Protein AF-A0A660TGF6-F1 (afdb_monomer_lite)

Sequence (58 aa):
MANKTETSNCIIGEGSVFDGRFYVNGSILIEGKFQGDIKTDDQLTVGPTGKVKTDIIA

Secondary structure (DSSP, 8-state):
--------SEEE-TT-EEEEEEEESS-EEE-SEEEEEEEESS-EEE-TT-EEE-----

pLDDT: mean 84.76, std 14.25, range [42.28, 95.75]

Foldseek 3Di:
DDPPPQPAPEEQADPHAAAEEEEDEHEYEFLYEYAEAYDYPYYYHYDPNGHYHYDDDD

Structure (mmCIF, N/CA/C/O backbone):
data_AF-A0A660TGF6-F1
#
_entry.id   AF-A0A660TGF6-F1
#
loop_
_atom_site.group_PDB
_atom_site.id
_atom_site.type_symbol
_atom_site.label_atom_id
_atom_site.label_alt_id
_atom_site.label_comp_id
_atom_site.label_asym_id
_atom_site.label_entity_id
_atom_site.label_seq_id
_atom_site.pdbx_PDB_ins_code
_atom_site.Cartn_x
_atom_site.Cartn_y
_atom_site.Cartn_z
_atom_site.occupancy
_atom_site.B_iso_or_equiv
_atom_site.auth_seq_id
_atom_site.auth_comp_id
_atom_site.auth_asym_id
_atom_site.auth_atom_id
_atom_site.pdbx_PDB_model_num
ATOM 1 N N . MET A 1 1 ? 27.462 11.219 4.861 1.00 45.03 1 MET A N 1
ATOM 2 C CA . MET A 1 1 ? 26.594 10.043 4.651 1.00 45.03 1 MET A CA 1
ATOM 3 C C . MET A 1 1 ? 25.204 10.590 4.378 1.00 45.03 1 MET A C 1
ATOM 5 O O . MET A 1 1 ? 24.611 11.148 5.288 1.00 45.03 1 MET A O 1
ATOM 9 N N . ALA A 1 2 ? 24.762 10.613 3.120 1.00 42.28 2 ALA A N 1
ATOM 10 C CA . ALA A 1 2 ? 23.423 11.096 2.795 1.00 42.28 2 ALA A CA 1
ATOM 11 C C . ALA A 1 2 ? 22.432 9.993 3.178 1.00 42.28 2 ALA A C 1
ATOM 13 O O . ALA A 1 2 ? 22.510 8.896 2.627 1.00 42.28 2 ALA A O 1
ATOM 14 N N . ASN A 1 3 ? 21.553 10.259 4.147 1.00 48.59 3 ASN A N 1
ATOM 15 C CA . ASN A 1 3 ? 20.394 9.407 4.383 1.00 48.59 3 ASN A CA 1
ATOM 16 C C . ASN A 1 3 ? 19.617 9.370 3.070 1.00 48.59 3 ASN A C 1
ATOM 18 O O . ASN A 1 3 ? 19.091 10.398 2.648 1.00 48.59 3 ASN A O 1
ATOM 22 N N . LYS A 1 4 ? 19.591 8.209 2.411 1.00 50.91 4 LYS A N 1
ATOM 23 C CA . LYS A 1 4 ? 18.649 7.933 1.332 1.00 50.91 4 LYS A CA 1
ATOM 24 C C . LYS A 1 4 ? 17.276 8.161 1.952 1.00 50.91 4 LYS A C 1
ATOM 26 O O . LYS A 1 4 ? 16.844 7.389 2.802 1.00 50.91 4 LYS A O 1
ATOM 31 N N . THR A 1 5 ? 16.663 9.302 1.655 1.00 54.59 5 THR A N 1
ATOM 32 C CA . THR A 1 5 ? 15.258 9.513 1.966 1.00 54.59 5 THR A CA 1
ATOM 33 C C . THR A 1 5 ? 14.556 8.412 1.193 1.00 54.59 5 THR A C 1
ATOM 35 O O . THR A 1 5 ? 14.565 8.430 -0.034 1.00 54.59 5 THR A O 1
ATOM 38 N N . GLU A 1 6 ? 14.094 7.385 1.901 1.00 60.19 6 GLU A N 1
ATOM 39 C CA . GLU A 1 6 ? 13.286 6.297 1.357 1.00 60.19 6 GLU A CA 1
ATOM 40 C C . GLU A 1 6 ? 11.957 6.923 0.918 1.00 60.19 6 GLU A C 1
ATOM 42 O O . GLU A 1 6 ? 10.958 6.906 1.631 1.00 60.19 6 GLU A O 1
ATOM 47 N N . THR A 1 7 ? 11.982 7.627 -0.212 1.00 63.22 7 THR A N 1
ATOM 48 C CA . THR A 1 7 ? 10.801 8.207 -0.827 1.00 63.22 7 THR A CA 1
ATOM 49 C C . THR A 1 7 ? 10.033 7.036 -1.401 1.00 63.22 7 THR A C 1
ATOM 51 O O . THR A 1 7 ? 10.402 6.514 -2.448 1.00 63.22 7 THR A O 1
ATOM 54 N N . SER A 1 8 ? 9.008 6.577 -0.685 1.00 69.81 8 SER A N 1
ATOM 55 C CA . SER A 1 8 ? 8.088 5.586 -1.226 1.00 69.81 8 SER A CA 1
ATOM 56 C C . SER A 1 8 ? 7.540 6.106 -2.553 1.00 69.81 8 SER A C 1
ATOM 58 O O . SER A 1 8 ? 6.966 7.195 -2.596 1.00 69.81 8 SER A O 1
ATOM 60 N N . ASN A 1 9 ? 7.721 5.345 -3.633 1.00 84.00 9 ASN A N 1
ATOM 61 C CA . ASN A 1 9 ? 7.178 5.694 -4.947 1.00 84.00 9 ASN A CA 1
ATOM 62 C C . ASN A 1 9 ? 5.650 5.773 -4.893 1.00 84.00 9 ASN A C 1
ATOM 64 O O . ASN A 1 9 ? 5.040 6.574 -5.599 1.00 84.00 9 ASN A O 1
ATOM 68 N N . CYS A 1 10 ? 5.030 4.951 -4.045 1.00 87.44 10 CYS A N 1
ATOM 69 C CA . CYS A 1 10 ? 3.599 4.998 -3.806 1.00 87.44 10 CYS A CA 1
ATOM 70 C C . CYS A 1 10 ? 3.258 4.835 -2.323 1.00 87.44 10 CYS A C 1
ATOM 72 O O . CYS A 1 10 ? 3.896 4.062 -1.607 1.00 87.44 10 CYS A O 1
ATOM 74 N N . ILE A 1 11 ? 2.222 5.553 -1.880 1.00 91.19 11 ILE A N 1
ATOM 75 C CA . ILE A 1 11 ? 1.675 5.473 -0.527 1.00 91.19 11 ILE A CA 1
ATOM 76 C C . ILE A 1 11 ? 0.165 5.243 -0.627 1.00 91.19 11 ILE A C 1
ATOM 78 O O . ILE A 1 11 ? -0.558 6.075 -1.174 1.00 91.19 11 ILE A O 1
ATOM 82 N N . ILE A 1 12 ? -0.319 4.133 -0.069 1.00 92.19 12 ILE A N 1
ATOM 83 C CA . ILE A 1 12 ? -1.748 3.903 0.171 1.00 92.19 12 ILE A CA 1
ATOM 84 C C . ILE A 1 12 ? -2.026 4.366 1.596 1.00 92.19 12 ILE A C 1
ATOM 86 O O . ILE A 1 12 ? -1.779 3.625 2.544 1.00 92.19 12 ILE A O 1
ATOM 90 N N . GLY A 1 13 ? -2.483 5.608 1.741 1.00 93.56 13 GLY A N 1
ATOM 91 C CA . GLY A 1 13 ? -2.685 6.237 3.046 1.00 93.56 13 GLY A CA 1
ATOM 92 C C . GLY A 1 13 ? -3.835 5.632 3.853 1.00 93.56 13 GLY A C 1
ATOM 93 O O . GLY A 1 13 ? -4.706 4.939 3.318 1.00 93.56 13 GLY A O 1
ATOM 94 N N . GLU A 1 14 ? -3.859 5.934 5.150 1.00 95.75 14 GLU A N 1
ATOM 95 C CA . GLU A 1 14 ? -4.946 5.538 6.046 1.00 95.75 14 GLU A CA 1
ATOM 96 C C . GLU A 1 14 ? -6.319 5.965 5.489 1.00 95.75 14 GLU A C 1
ATOM 98 O O . GLU A 1 14 ? -6.475 7.021 4.876 1.00 95.75 14 GLU A O 1
ATOM 103 N N . GLY A 1 15 ? -7.325 5.101 5.646 1.00 93.38 15 GLY A N 1
ATOM 104 C CA . GLY A 1 15 ? -8.669 5.314 5.098 1.00 93.38 15 GLY A CA 1
ATOM 105 C C . GLY A 1 15 ? -8.808 5.021 3.599 1.00 93.38 15 GLY A C 1
ATOM 106 O O . GLY A 1 15 ? -9.932 4.871 3.121 1.00 93.38 15 GLY A O 1
ATOM 107 N N . SER A 1 16 ? -7.701 4.856 2.868 1.00 94.44 16 SER A N 1
ATOM 108 C CA . SER A 1 16 ? -7.731 4.444 1.461 1.00 94.44 16 SER A CA 1
ATOM 109 C C . SER A 1 16 ? -7.990 2.943 1.336 1.00 94.44 16 SER A C 1
ATOM 111 O O . SER A 1 16 ? -7.511 2.140 2.144 1.00 94.44 16 SER A O 1
ATOM 113 N N . VAL A 1 17 ? -8.741 2.559 0.305 1.00 94.06 17 VAL A N 1
ATOM 114 C CA . VAL A 1 17 ? -8.993 1.160 -0.050 1.00 94.06 17 VAL A CA 1
ATOM 115 C C . VAL A 1 17 ? -8.612 0.960 -1.507 1.00 94.06 17 VAL A C 1
ATOM 117 O O . VAL A 1 17 ? -9.119 1.661 -2.380 1.00 94.06 17 VAL A O 1
ATOM 120 N N . PHE A 1 18 ? -7.729 0.002 -1.755 1.00 92.69 18 PHE A N 1
ATOM 121 C CA . PHE A 1 18 ? -7.351 -0.438 -3.088 1.00 92.69 18 PHE A CA 1
ATOM 122 C C . PHE A 1 18 ? -7.806 -1.884 -3.296 1.00 92.69 18 PHE A C 1
ATOM 124 O O . PHE A 1 18 ? -7.497 -2.742 -2.468 1.00 92.69 18 PHE A O 1
ATOM 131 N N . ASP A 1 19 ? -8.512 -2.139 -4.399 1.00 94.75 19 ASP A N 1
ATOM 132 C CA . ASP A 1 19 ? -8.897 -3.478 -4.853 1.00 94.75 19 ASP A CA 1
ATOM 133 C C . ASP A 1 19 ? -8.470 -3.657 -6.317 1.00 94.75 19 ASP A C 1
ATOM 135 O O . ASP A 1 19 ? -8.872 -2.873 -7.182 1.00 94.75 19 ASP A O 1
ATOM 139 N N . GLY A 1 20 ? -7.611 -4.640 -6.593 1.00 92.44 20 GLY A N 1
ATOM 140 C CA . GLY A 1 20 ? -7.180 -4.965 -7.950 1.00 92.44 20 GLY A CA 1
ATOM 141 C C . GLY A 1 20 ? -5.712 -5.360 -8.052 1.00 92.44 20 GLY A C 1
ATOM 142 O O . GLY A 1 20 ? -5.123 -5.895 -7.118 1.00 92.44 20 GLY A O 1
ATOM 143 N N . ARG A 1 21 ? -5.106 -5.110 -9.217 1.00 91.25 21 ARG A N 1
ATOM 144 C CA . ARG A 1 21 ? -3.689 -5.418 -9.461 1.00 91.25 21 ARG A CA 1
ATOM 145 C C . ARG A 1 21 ? -2.857 -4.153 -9.430 1.00 91.25 21 ARG A C 1
ATOM 147 O O . ARG A 1 21 ? -3.180 -3.189 -10.125 1.00 91.25 21 ARG A O 1
ATOM 154 N N . PHE A 1 22 ? -1.772 -4.178 -8.670 1.00 88.25 22 PHE A N 1
ATOM 155 C CA . PHE A 1 22 ? -0.896 -3.038 -8.487 1.00 88.25 22 PHE A CA 1
ATOM 156 C C . PHE A 1 22 ? 0.547 -3.387 -8.833 1.00 88.25 22 PHE A C 1
ATOM 158 O O . PHE A 1 22 ? 1.191 -4.193 -8.163 1.00 88.25 22 PHE A O 1
ATOM 165 N N . TYR A 1 23 ? 1.036 -2.765 -9.904 1.00 88.56 23 TYR A N 1
ATOM 166 C CA . TYR A 1 23 ? 2.407 -2.889 -10.380 1.00 88.56 23 TYR A CA 1
ATOM 167 C C . TYR A 1 23 ? 3.113 -1.567 -10.112 1.00 88.56 23 TYR A C 1
ATOM 169 O O . TYR A 1 23 ? 2.772 -0.549 -10.713 1.00 88.56 23 TYR A O 1
ATOM 177 N N . VAL A 1 24 ? 4.077 -1.583 -9.200 1.00 85.50 24 VAL A N 1
ATOM 178 C CA . VAL A 1 24 ? 4.884 -0.412 -8.860 1.00 85.50 24 VAL A CA 1
ATOM 179 C C . VAL A 1 24 ? 6.322 -0.687 -9.239 1.00 85.50 24 VAL A C 1
ATOM 181 O O . VAL A 1 24 ? 6.846 -1.755 -8.937 1.00 85.50 24 VAL A O 1
ATOM 184 N N . ASN A 1 25 ? 6.946 0.305 -9.873 1.00 87.94 25 ASN A N 1
ATOM 185 C CA . ASN A 1 25 ? 8.387 0.325 -10.042 1.00 87.94 25 ASN A CA 1
ATOM 186 C C . ASN A 1 25 ? 9.004 1.155 -8.913 1.00 87.94 25 ASN A C 1
ATOM 188 O O . ASN A 1 25 ? 8.765 2.364 -8.856 1.00 87.94 25 ASN A O 1
ATOM 192 N N . GLY A 1 26 ? 9.711 0.499 -7.990 1.00 88.25 26 GLY A N 1
ATOM 193 C CA . GLY A 1 26 ? 10.218 1.091 -6.745 1.00 88.25 26 GLY A CA 1
ATOM 194 C C . GLY A 1 26 ? 9.421 0.716 -5.490 1.00 88.25 26 GLY A C 1
ATOM 195 O O . GLY A 1 26 ? 8.671 -0.264 -5.471 1.00 88.25 26 GLY A O 1
ATOM 196 N N . SER A 1 27 ? 9.606 1.482 -4.414 1.00 89.06 27 SER A N 1
ATOM 197 C CA . SER A 1 27 ? 9.085 1.120 -3.094 1.00 89.06 27 SER A CA 1
ATOM 198 C C . SER A 1 27 ? 7.634 1.557 -2.866 1.00 89.06 27 SER A C 1
ATOM 200 O O . SER A 1 27 ? 7.164 2.572 -3.385 1.00 89.06 27 SER A O 1
ATOM 202 N N . ILE A 1 28 ? 6.901 0.789 -2.064 1.00 90.62 28 ILE A N 1
ATOM 203 C CA . ILE A 1 28 ? 5.507 1.063 -1.707 1.00 90.62 28 ILE A CA 1
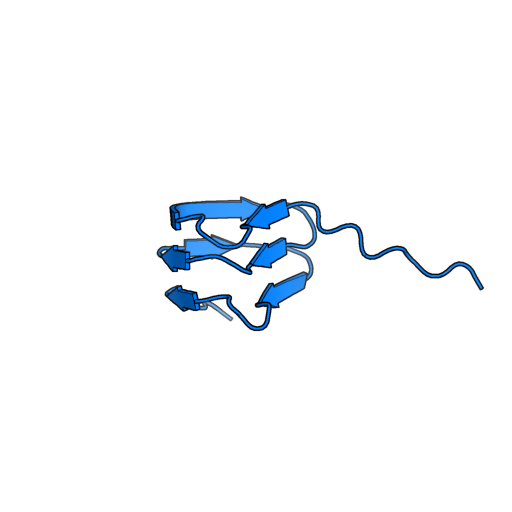ATOM 204 C C . ILE A 1 28 ? 5.311 1.029 -0.190 1.00 90.62 28 ILE A C 1
ATOM 206 O O . ILE A 1 28 ? 5.809 0.133 0.488 1.00 90.62 28 ILE A O 1
ATOM 210 N N . LEU A 1 29 ? 4.542 1.990 0.328 1.00 92.19 29 LEU A N 1
ATOM 211 C CA . LEU A 1 29 ? 4.066 2.034 1.710 1.00 92.19 29 LEU A CA 1
ATOM 212 C C . LEU A 1 29 ? 2.542 1.863 1.757 1.00 92.19 29 LEU A C 1
ATOM 214 O O . LEU A 1 29 ? 1.803 2.619 1.128 1.00 92.19 29 LEU A O 1
ATOM 218 N N . ILE A 1 30 ? 2.060 0.888 2.525 1.00 93.69 30 ILE A N 1
ATOM 219 C CA . ILE A 1 30 ? 0.628 0.621 2.692 1.00 93.69 30 ILE A CA 1
ATOM 220 C C . ILE A 1 30 ? 0.225 0.875 4.143 1.00 9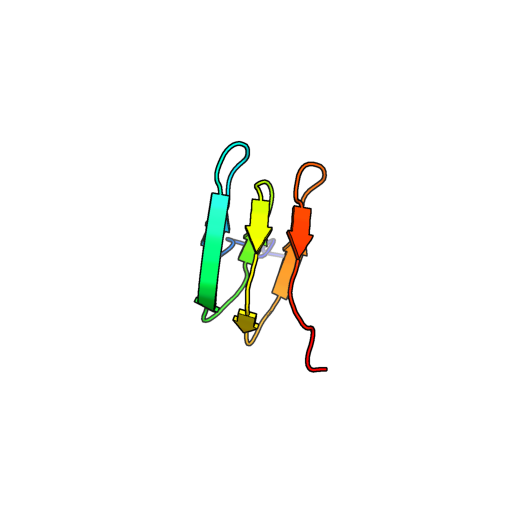3.69 30 ILE A C 1
ATOM 222 O O . ILE A 1 30 ? 0.542 0.081 5.022 1.00 93.69 30 ILE A O 1
ATOM 226 N N . GLU A 1 31 ? -0.517 1.952 4.377 1.00 95.31 31 GLU A N 1
ATOM 227 C CA . GLU A 1 31 ? -1.165 2.290 5.656 1.00 95.31 31 GLU A CA 1
ATOM 228 C C . GLU A 1 31 ? -2.700 2.132 5.596 1.00 95.31 31 GLU A C 1
ATOM 230 O O . GLU A 1 31 ? -3.383 2.099 6.615 1.00 95.31 31 GLU A O 1
ATOM 235 N N . GLY A 1 32 ? -3.268 1.993 4.394 1.00 94.56 32 GLY A N 1
ATOM 236 C CA . GLY A 1 32 ? -4.684 1.707 4.160 1.00 94.56 32 GLY A CA 1
ATOM 237 C C . GLY A 1 32 ? -5.001 0.215 3.994 1.00 94.56 32 GLY A C 1
ATOM 238 O O . GLY A 1 32 ? -4.268 -0.671 4.438 1.00 94.56 32 GLY A O 1
ATOM 239 N N . LYS A 1 33 ? -6.122 -0.081 3.328 1.00 95.62 33 LYS A N 1
ATOM 240 C CA . LYS A 1 33 ? -6.512 -1.450 2.959 1.00 95.62 33 LYS A CA 1
ATOM 241 C C . LYS A 1 33 ? -6.108 -1.743 1.519 1.00 95.62 33 LYS A C 1
ATOM 243 O O . LYS A 1 33 ? -6.489 -1.008 0.614 1.00 95.62 33 LYS A O 1
ATOM 248 N N . PHE A 1 34 ? -5.405 -2.846 1.311 1.00 94.88 34 PHE A N 1
ATOM 249 C CA . PHE A 1 34 ? -5.049 -3.360 -0.005 1.00 94.88 34 PHE A CA 1
ATOM 250 C C . PHE A 1 34 ? -5.596 -4.776 -0.173 1.00 94.88 34 PHE A C 1
ATOM 252 O O . PHE A 1 34 ? -5.354 -5.633 0.680 1.00 94.88 34 PHE A O 1
ATOM 259 N N . GLN A 1 35 ? -6.297 -5.034 -1.274 1.00 94.94 35 GLN A N 1
ATOM 260 C CA . GLN A 1 35 ? -6.763 -6.361 -1.651 1.00 94.94 35 GLN A CA 1
ATOM 261 C C . GLN A 1 35 ? -6.500 -6.631 -3.139 1.00 94.94 35 GLN A C 1
ATOM 263 O O . GLN A 1 35 ? -6.809 -5.804 -3.987 1.00 94.94 35 GLN A O 1
ATOM 268 N N . GLY A 1 36 ? -5.946 -7.796 -3.462 1.00 91.94 36 GLY A N 1
ATOM 269 C CA . GLY A 1 36 ? -5.633 -8.196 -4.838 1.00 91.94 36 GLY A CA 1
ATOM 270 C C . GLY A 1 36 ? -4.147 -8.474 -5.023 1.00 91.94 36 GLY A C 1
ATOM 271 O O . GLY A 1 36 ? -3.502 -8.862 -4.060 1.00 91.94 36 GLY A O 1
ATOM 272 N N . ASP A 1 37 ? -3.612 -8.301 -6.231 1.00 91.12 37 ASP A N 1
ATOM 273 C CA . ASP A 1 37 ? -2.243 -8.712 -6.570 1.00 91.12 37 ASP A CA 1
ATOM 274 C C . ASP A 1 37 ? -1.274 -7.535 -6.504 1.00 91.12 37 ASP A C 1
ATOM 276 O O . ASP A 1 37 ? -1.481 -6.524 -7.180 1.00 91.12 37 ASP A O 1
ATOM 280 N N . ILE A 1 38 ? -0.177 -7.681 -5.762 1.00 89.00 38 ILE A N 1
ATOM 281 C CA . ILE A 1 38 ? 0.884 -6.673 -5.715 1.00 89.00 38 ILE A CA 1
ATOM 282 C C . ILE A 1 38 ? 2.191 -7.182 -6.316 1.00 89.00 38 ILE A C 1
ATOM 284 O O . ILE A 1 38 ? 2.640 -8.290 -6.027 1.00 89.00 38 ILE A O 1
ATOM 288 N N . LYS A 1 39 ? 2.829 -6.349 -7.143 1.00 89.00 39 LYS A N 1
ATOM 289 C CA . LYS A 1 39 ? 4.164 -6.609 -7.685 1.00 89.00 39 LYS A CA 1
ATOM 290 C C . LYS A 1 39 ? 5.025 -5.352 -7.595 1.00 89.00 39 LYS A C 1
ATOM 292 O O . LYS A 1 39 ? 4.661 -4.306 -8.130 1.00 89.00 39 LYS A O 1
ATOM 297 N N . THR A 1 40 ? 6.168 -5.489 -6.936 1.00 87.19 40 THR A N 1
ATOM 298 C CA . THR A 1 40 ? 7.225 -4.476 -6.831 1.00 87.19 40 THR A CA 1
ATOM 299 C C . THR A 1 40 ? 8.573 -5.136 -7.114 1.00 87.19 40 THR A C 1
ATOM 301 O O . THR A 1 40 ? 8.750 -6.321 -6.830 1.00 87.19 40 THR A O 1
ATOM 304 N N . ASP A 1 41 ? 9.491 -4.395 -7.727 1.00 87.94 41 ASP A N 1
ATOM 305 C CA . ASP A 1 41 ? 10.894 -4.786 -7.917 1.00 87.94 41 ASP A CA 1
ATOM 306 C C . ASP A 1 41 ? 11.831 -4.276 -6.811 1.00 87.94 41 ASP A C 1
ATOM 308 O O . ASP A 1 41 ? 13.025 -4.563 -6.852 1.00 87.94 41 ASP A O 1
ATOM 312 N N . ASP A 1 42 ? 11.298 -3.550 -5.828 1.00 88.75 42 ASP A N 1
ATOM 313 C CA . ASP A 1 42 ? 12.0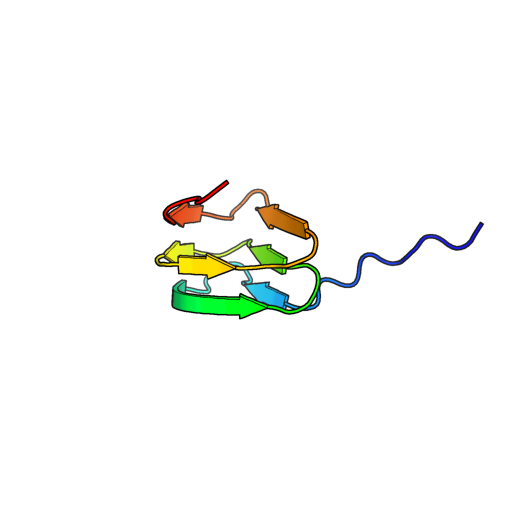59 -2.996 -4.710 1.00 88.75 42 ASP A CA 1
ATOM 314 C C . ASP A 1 42 ? 11.392 -3.402 -3.380 1.00 88.75 42 ASP A C 1
ATOM 316 O O . ASP A 1 42 ? 11.181 -4.591 -3.127 1.00 88.75 42 ASP A O 1
ATOM 320 N N . GLN A 1 43 ? 11.032 -2.447 -2.517 1.00 87.25 43 GLN A N 1
ATOM 321 C CA . GLN A 1 43 ? 10.538 -2.734 -1.171 1.00 87.25 43 GLN A CA 1
ATOM 322 C C . GLN A 1 43 ? 9.031 -2.497 -1.008 1.00 87.25 43 GLN A C 1
ATOM 324 O O . GLN A 1 43 ? 8.518 -1.419 -1.303 1.00 87.25 43 GLN A O 1
ATOM 329 N N . LEU A 1 44 ? 8.327 -3.473 -0.429 1.00 89.38 44 LEU A N 1
ATOM 330 C CA . LEU A 1 44 ? 6.967 -3.306 0.087 1.00 89.38 44 LEU A CA 1
ATOM 331 C C . LEU A 1 44 ? 7.004 -3.175 1.609 1.00 89.38 44 LEU A C 1
ATOM 333 O O . LEU A 1 44 ? 7.444 -4.086 2.308 1.00 89.38 44 LEU A O 1
ATOM 337 N N . THR A 1 45 ? 6.491 -2.058 2.117 1.00 91.12 45 THR A N 1
ATOM 338 C CA . THR A 1 45 ? 6.363 -1.775 3.548 1.00 91.12 45 THR A CA 1
ATOM 339 C C . THR A 1 45 ? 4.890 -1.662 3.917 1.00 91.12 45 THR A C 1
ATOM 341 O O . THR A 1 45 ? 4.137 -0.913 3.297 1.00 91.12 45 THR A O 1
ATOM 344 N N . VAL A 1 46 ? 4.470 -2.384 4.952 1.00 92.75 46 VAL A N 1
ATOM 345 C CA . VAL A 1 46 ? 3.129 -2.249 5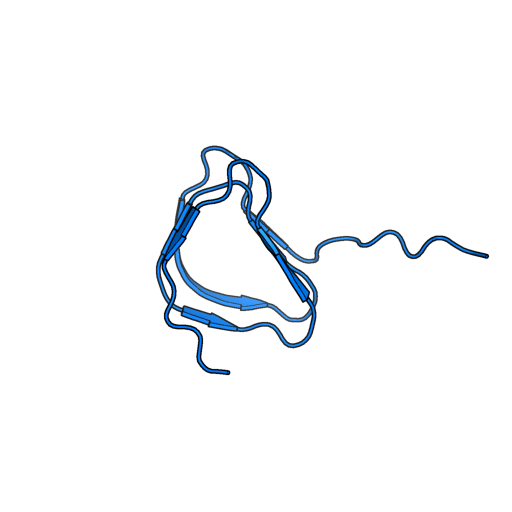.533 1.00 92.75 46 VAL A CA 1
ATOM 346 C C . VAL A 1 46 ? 3.260 -1.464 6.831 1.00 92.75 46 VAL A C 1
ATOM 348 O O . VAL A 1 46 ? 3.978 -1.884 7.738 1.00 92.75 46 VAL A O 1
ATOM 351 N N . GLY A 1 47 ? 2.612 -0.304 6.891 1.00 92.75 47 GLY A N 1
ATOM 352 C CA . GLY A 1 47 ? 2.586 0.547 8.075 1.00 92.75 47 GLY A CA 1
ATOM 353 C C . GLY A 1 47 ? 1.688 -0.022 9.182 1.00 92.75 47 GLY A C 1
ATOM 354 O O . GLY A 1 47 ? 0.968 -0.998 8.963 1.00 92.75 47 GLY A O 1
ATOM 355 N N . PRO A 1 48 ? 1.684 0.588 10.380 1.00 93.69 48 PRO A N 1
ATOM 356 C CA . PRO A 1 48 ? 0.981 0.063 11.557 1.00 93.69 48 PRO A CA 1
ATOM 357 C C . PRO A 1 48 ? -0.532 -0.125 11.370 1.00 93.69 48 PRO A C 1
ATOM 359 O O . PRO A 1 48 ? -1.137 -1.000 11.987 1.00 93.69 48 PRO A O 1
ATOM 362 N N . THR A 1 49 ? -1.148 0.705 10.530 1.00 94.50 49 THR A N 1
ATOM 363 C CA . THR A 1 49 ? -2.583 0.684 10.204 1.00 94.50 49 THR A CA 1
ATOM 364 C C . THR A 1 49 ? -2.897 -0.117 8.936 1.00 94.50 49 THR A C 1
ATOM 366 O O . THR A 1 49 ? -4.066 -0.419 8.667 1.00 94.50 49 THR A O 1
ATOM 369 N N . GLY A 1 50 ? -1.861 -0.520 8.193 1.00 93.69 50 GLY A N 1
ATOM 370 C CA . GLY A 1 50 ? -1.963 -1.201 6.913 1.00 93.69 50 GLY A CA 1
ATOM 371 C C . GLY A 1 50 ? -2.567 -2.597 7.027 1.00 93.69 50 GLY A C 1
ATOM 372 O O . GLY A 1 50 ? -2.200 -3.400 7.886 1.00 93.69 50 GLY A O 1
ATOM 373 N N . LYS A 1 51 ? -3.497 -2.917 6.124 1.00 93.81 51 LYS A N 1
ATOM 374 C CA . LYS A 1 51 ? -4.085 -4.257 5.992 1.00 93.81 51 LYS A CA 1
ATOM 375 C C . LYS A 1 51 ? -3.960 -4.724 4.557 1.00 93.81 51 LYS A C 1
ATOM 377 O O . LYS A 1 51 ? -4.610 -4.173 3.675 1.00 93.81 51 LYS A O 1
ATOM 382 N N . VAL A 1 52 ? -3.158 -5.760 4.341 1.00 92.81 52 VAL A N 1
ATOM 383 C CA . VAL A 1 52 ? -2.872 -6.299 3.010 1.00 92.81 52 VAL A CA 1
ATOM 384 C C . VAL A 1 52 ? -3.450 -7.703 2.893 1.00 92.81 52 VAL A C 1
ATOM 386 O O . VAL A 1 52 ? -3.187 -8.562 3.731 1.00 92.81 52 VAL A O 1
ATOM 389 N N . LYS A 1 53 ? -4.232 -7.936 1.841 1.00 92.50 53 LYS A N 1
ATOM 390 C CA . LYS A 1 53 ? -4.713 -9.253 1.433 1.00 92.50 53 LYS A CA 1
ATOM 391 C C . LYS A 1 53 ? -4.325 -9.489 -0.025 1.00 92.50 53 LYS A C 1
ATOM 393 O O . LYS A 1 53 ? -5.038 -9.078 -0.933 1.00 92.50 53 LYS A O 1
ATOM 398 N N . THR A 1 54 ? -3.189 -10.141 -0.218 1.00 87.81 54 THR A N 1
ATOM 399 C CA . THR A 1 54 ? -2.626 -10.484 -1.529 1.00 87.81 54 THR A CA 1
ATOM 400 C C . THR A 1 54 ? -2.131 -11.914 -1.500 1.00 87.81 54 THR A C 1
ATOM 402 O O . THR A 1 54 ? -1.753 -12.417 -0.439 1.00 87.81 54 THR A O 1
ATOM 405 N N . ASP A 1 55 ? -2.080 -12.536 -2.667 1.00 83.94 55 ASP A N 1
ATOM 406 C CA . ASP A 1 55 ? -1.297 -13.743 -2.861 1.00 83.94 55 ASP A CA 1
ATOM 407 C C . ASP A 1 55 ? 0.166 -13.324 -3.054 1.00 83.94 55 ASP A C 1
ATOM 409 O O . ASP A 1 55 ? 0.490 -12.527 -3.935 1.00 83.94 55 ASP A O 1
ATOM 413 N N . ILE A 1 56 ? 1.049 -13.780 -2.163 1.00 70.69 56 ILE A N 1
ATOM 414 C CA . ILE A 1 56 ? 2.488 -13.522 -2.275 1.00 70.69 56 ILE A CA 1
ATOM 415 C C . ILE A 1 56 ? 3.084 -14.653 -3.103 1.00 70.69 56 ILE A C 1
ATOM 417 O O . ILE A 1 56 ? 3.112 -15.803 -2.666 1.00 70.69 56 ILE A O 1
ATOM 421 N N . ILE A 1 57 ? 3.572 -14.313 -4.293 1.00 67.44 57 ILE A N 1
ATOM 422 C CA . ILE A 1 57 ? 4.358 -15.218 -5.129 1.00 67.44 57 ILE A CA 1
ATOM 423 C C . ILE A 1 57 ? 5.824 -14.851 -4.883 1.00 67.44 57 ILE A C 1
ATOM 425 O O . ILE A 1 57 ? 6.296 -13.843 -5.410 1.00 67.44 57 ILE A O 1
ATOM 429 N N . ALA A 1 58 ? 6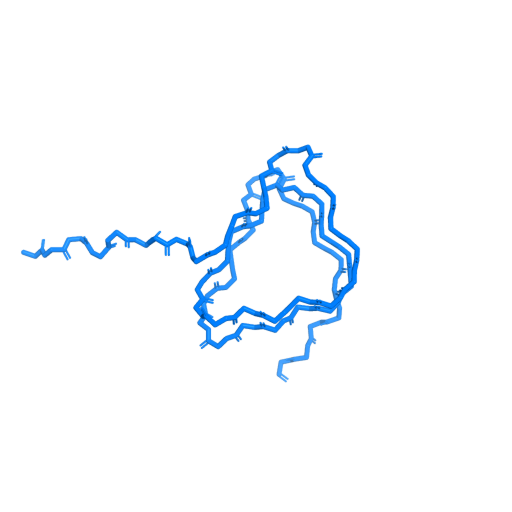.486 -15.608 -4.005 1.00 56.09 58 ALA A N 1
ATOM 430 C CA . ALA A 1 58 ? 7.907 -15.461 -3.682 1.00 56.09 58 ALA A CA 1
ATOM 431 C C . ALA A 1 58 ? 8.783 -16.288 -4.632 1.00 56.09 58 ALA A C 1
ATOM 433 O O . ALA A 1 58 ? 8.370 -17.423 -4.967 1.00 56.09 58 ALA A O 1
#

R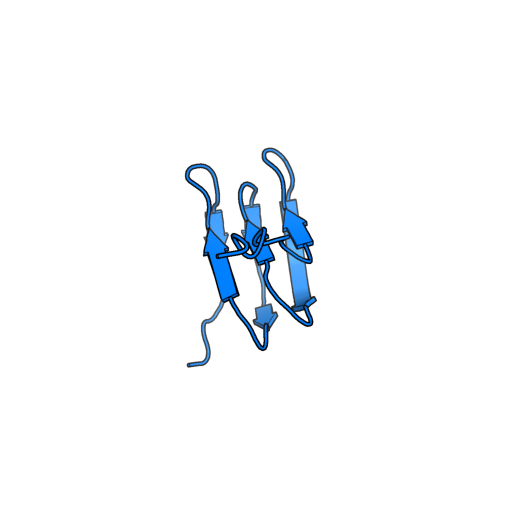adius of gyration: 11.63 Å; chains: 1; bounding box: 36×27×22 Å